Protein AF-H0EHB0-F1 (afdb_monomer_lite)

Secondary structure (DSSP, 8-state):
-----------------------------SSEEEEEEEEEEEEEEEPSSSS--EEEE-TTS-EEEEEEETT--SHHHHHHHHHHHTT-EEEEEEEEEEEEESS-THHHHHHT--GGGS--BTTEEEEEEEEEEEEETTEEEEEEEEEEEHHHHHTS--EEEEEEE-

Foldseek 3Di:
DDDDDDDDDDDDDDPPPPDDPPDPPPPPPVKDKDKWKKFKWFWAAAQPDPALKTWTADPVRHTWWIKHFPPCDPPVVSNVVSVVRHGPIFIKTFDDKDKDACPPVPRCVRSPHPPVNADDPPRIWIWTWIFGWDDDPQATETGIIIITGPVSVVPGPMDIDIHMYD

Organism: Glarea lozoyensis (strain ATCC 74030 / MF5533) (NCBI:txid1104152)

pLDDT: mean 75.5, std 20.78, range [32.81, 98.5]

Sequence (166 aa):
MSGMNIGQITQKEICLVRQEPVKPALIIAPFISCTTKRAWLVVSEPADTHYPMVSLRDARGRWAGTLQPDECGGVDESKTQQQKLRGARLELVEIVTGFSADHNADYPYKSGIPPEMIPKIGNLYHYYYVLWIEWENGIAYRKGIGKIWKDMWEEQDRETIDLIMG

Radius of gyration: 27.07 Å; chains: 1; bounding box: 91×71×48 Å

Structure (mmCIF, N/CA/C/O backbone):
data_AF-H0EHB0-F1
#
_entry.id   AF-H0EHB0-F1
#
loop_
_atom_site.group_PDB
_atom_site.id
_atom_site.type_symbol
_atom_site.label_atom_id
_atom_site.label_alt_id
_atom_site.label_comp_id
_atom_site.label_asym_id
_atom_site.label_entity_id
_atom_site.label_seq_id
_atom_site.pdbx_PDB_ins_code
_atom_site.Cartn_x
_atom_site.Cartn_y
_atom_site.Cartn_z
_atom_site.occupancy
_atom_site.B_iso_or_equiv
_atom_site.auth_seq_id
_atom_site.auth_comp_id
_atom_site.auth_asym_id
_atom_site.auth_atom_id
_atom_site.pdbx_PDB_model_num
ATOM 1 N N . MET A 1 1 ? -69.062 57.068 5.847 1.00 39.72 1 MET A N 1
ATOM 2 C CA . MET A 1 1 ? -67.741 57.303 5.223 1.00 39.72 1 MET A CA 1
ATOM 3 C C . MET A 1 1 ? -66.721 57.219 6.351 1.00 39.72 1 MET A C 1
ATOM 5 O O . MET A 1 1 ? -66.775 58.055 7.234 1.00 39.72 1 MET A O 1
ATOM 9 N N . SER A 1 2 ? -66.105 56.053 6.573 1.00 38.53 2 SER A N 1
ATOM 10 C CA . SER A 1 2 ? -64.877 55.593 5.886 1.00 38.53 2 SER A CA 1
ATOM 11 C C . SER A 1 2 ? -63.696 56.500 6.254 1.00 38.53 2 SER A C 1
ATOM 13 O O . SER A 1 2 ? -63.778 57.686 5.982 1.00 38.53 2 SER A O 1
ATOM 15 N N . GLY A 1 3 ? -62.594 56.071 6.863 1.00 32.81 3 GLY A N 1
ATOM 16 C CA . GLY A 1 3 ? -62.110 54.753 7.265 1.00 32.81 3 GLY A CA 1
ATOM 17 C C . GLY A 1 3 ? -60.712 54.934 7.887 1.00 32.81 3 GLY A C 1
ATOM 18 O O . GLY A 1 3 ? -59.985 55.853 7.516 1.00 32.81 3 GLY A O 1
ATOM 19 N N . MET A 1 4 ? -60.366 54.085 8.857 1.00 33.47 4 MET A N 1
ATOM 20 C CA . MET A 1 4 ? -59.005 53.880 9.376 1.00 33.47 4 MET A CA 1
ATOM 21 C C . MET A 1 4 ? -58.062 53.400 8.264 1.00 33.47 4 MET A C 1
ATOM 23 O O . MET A 1 4 ? -58.456 52.520 7.503 1.00 33.47 4 MET A O 1
ATOM 27 N N . ASN A 1 5 ? -56.799 53.848 8.266 1.00 34.88 5 ASN A N 1
ATOM 28 C CA . ASN A 1 5 ? -55.668 52.917 8.143 1.00 34.88 5 ASN A CA 1
ATOM 29 C C . ASN A 1 5 ? -54.331 53.571 8.538 1.00 34.88 5 ASN A C 1
ATOM 31 O O . ASN A 1 5 ? -53.767 54.364 7.789 1.00 34.88 5 ASN A O 1
ATOM 35 N N . ILE A 1 6 ? -53.804 53.203 9.707 1.00 38.38 6 ILE A N 1
ATOM 36 C CA . ILE A 1 6 ? -52.371 53.282 10.006 1.00 38.38 6 ILE A CA 1
ATOM 37 C C . ILE A 1 6 ? -51.947 51.821 10.075 1.00 38.38 6 ILE A C 1
ATOM 39 O O . ILE A 1 6 ? -52.325 51.108 11.004 1.00 38.38 6 ILE A O 1
ATOM 43 N N . GLY A 1 7 ? -51.270 51.355 9.027 1.00 36.00 7 GLY A N 1
ATOM 44 C CA . GLY A 1 7 ? -50.851 49.965 8.900 1.00 36.00 7 GLY A CA 1
ATOM 45 C C . GLY A 1 7 ? -49.944 49.566 10.060 1.00 36.00 7 GLY A C 1
ATOM 46 O O . GLY A 1 7 ? -48.825 50.059 10.182 1.00 36.00 7 GLY A O 1
ATOM 47 N N . GLN A 1 8 ? -50.443 48.671 10.910 1.00 37.81 8 GLN A N 1
ATOM 48 C CA . GLN A 1 8 ? -49.650 47.963 11.904 1.00 37.81 8 GLN A CA 1
ATOM 49 C C . GLN A 1 8 ? -48.791 46.917 11.189 1.00 37.81 8 GLN A C 1
ATOM 51 O O . GLN A 1 8 ? -49.294 46.051 10.475 1.00 37.81 8 GLN A O 1
ATOM 56 N N . ILE A 1 9 ? -47.479 47.017 11.379 1.00 40.97 9 ILE A N 1
ATOM 57 C CA . ILE A 1 9 ? -46.500 46.030 10.929 1.00 40.97 9 ILE A CA 1
ATOM 58 C C . ILE A 1 9 ? -46.648 44.802 11.833 1.00 40.97 9 ILE A C 1
ATOM 60 O O . ILE A 1 9 ? -46.413 44.870 13.037 1.00 40.97 9 ILE A O 1
ATOM 64 N N . THR A 1 10 ? -47.057 43.680 11.250 1.00 38.25 10 THR A N 1
ATOM 65 C CA . THR A 1 10 ? -47.143 42.376 11.914 1.00 38.25 10 THR A CA 1
ATOM 66 C C . THR A 1 10 ? -45.752 41.892 12.319 1.00 38.25 10 THR A C 1
ATOM 68 O O . THR A 1 10 ? -44.902 41.622 11.467 1.00 38.25 10 THR A O 1
ATOM 71 N N . GLN A 1 11 ? -45.534 41.757 13.624 1.00 37.25 11 GLN A N 1
ATOM 72 C CA . GLN A 1 11 ? -44.363 41.122 14.212 1.00 37.25 11 GLN A CA 1
ATOM 73 C C . GLN A 1 11 ? -44.465 39.609 13.969 1.00 37.25 11 GLN A C 1
ATOM 75 O O . GLN A 1 11 ? -45.298 38.930 14.562 1.00 37.25 11 GLN A O 1
ATOM 80 N N . LYS A 1 12 ? -43.659 39.091 13.033 1.00 42.12 12 LYS A N 1
ATOM 81 C CA . LYS A 1 12 ? -43.501 37.648 12.812 1.00 42.12 12 LYS A CA 1
ATOM 82 C C . LYS A 1 12 ? -42.936 37.007 14.080 1.00 42.12 12 LYS A C 1
ATOM 84 O O . LYS A 1 12 ? -41.906 37.447 14.587 1.00 42.12 12 LYS A O 1
ATOM 89 N N . GLU A 1 13 ? -43.606 35.963 14.552 1.00 42.81 13 GLU A N 1
ATOM 90 C CA . GLU A 1 13 ? -43.131 35.073 15.605 1.00 42.81 13 GLU A CA 1
ATOM 91 C C . GLU A 1 13 ? -41.758 34.503 15.224 1.00 42.81 13 GLU A C 1
ATOM 93 O O . GLU A 1 13 ? -41.601 33.811 14.216 1.00 42.81 13 GLU A O 1
ATOM 98 N N . ILE A 1 14 ? -40.743 34.820 16.025 1.00 40.41 14 ILE A N 1
ATOM 99 C CA . ILE A 1 14 ? -39.432 34.182 15.953 1.00 40.41 14 ILE A CA 1
ATOM 100 C C . ILE A 1 14 ? -39.513 32.956 16.856 1.00 40.41 14 ILE A C 1
ATOM 102 O O . ILE A 1 14 ? -39.546 33.070 18.081 1.00 40.41 14 ILE A O 1
ATOM 106 N N . CYS A 1 15 ? -39.550 31.775 16.244 1.00 37.31 15 CYS A N 1
ATOM 107 C CA . CYS A 1 15 ? -39.395 30.515 16.952 1.00 37.31 15 CYS A CA 1
ATOM 108 C C . CYS A 1 15 ? -37.940 30.434 17.443 1.00 37.31 15 CYS A C 1
ATOM 110 O O . CYS A 1 15 ? -37.034 30.091 16.684 1.00 37.31 15 CYS A O 1
ATOM 112 N N . LEU A 1 16 ? -37.696 30.810 18.701 1.00 40.78 16 LEU A N 1
ATOM 113 C CA . LEU A 1 16 ? -36.405 30.624 19.362 1.00 40.78 16 LEU A CA 1
ATOM 114 C C . LEU A 1 16 ? -36.18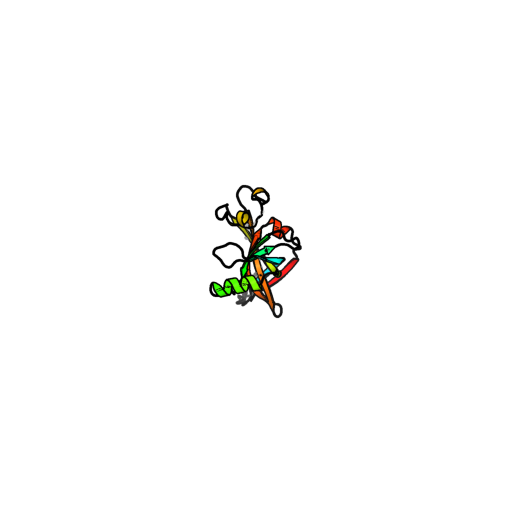9 29.125 19.589 1.00 40.78 16 LEU A C 1
ATOM 116 O O . LEU A 1 16 ? -36.577 28.571 20.617 1.00 40.78 16 LEU A O 1
ATOM 120 N N . VAL A 1 17 ? -35.563 28.461 18.618 1.00 47.66 17 VAL A N 1
ATOM 121 C CA . VAL A 1 17 ? -34.945 27.155 18.846 1.00 47.66 17 VAL A CA 1
ATOM 122 C C . VAL A 1 17 ? -33.830 27.387 19.861 1.00 47.66 17 VAL A C 1
ATOM 124 O O . VAL A 1 17 ? -32.823 28.025 19.555 1.00 47.66 17 VAL A O 1
ATOM 127 N N . ARG A 1 18 ? -34.027 26.910 21.094 1.00 43.72 18 ARG A N 1
ATOM 128 C CA . ARG A 1 18 ? -32.947 26.821 22.076 1.00 43.72 18 ARG A CA 1
ATOM 129 C C . ARG A 1 18 ? -31.888 25.891 21.491 1.00 43.72 18 ARG A C 1
ATOM 131 O O . ARG A 1 18 ? -32.088 24.683 21.449 1.00 43.72 18 ARG A O 1
ATOM 138 N N . GLN A 1 19 ? -30.787 26.457 21.006 1.00 49.75 19 GLN A N 1
ATOM 139 C CA . GLN A 1 19 ? -29.584 25.677 20.762 1.00 49.75 19 GLN A CA 1
ATOM 140 C C . GLN A 1 19 ? -29.065 25.249 22.131 1.00 49.75 19 GLN A C 1
ATOM 142 O O . GLN A 1 19 ? -28.647 26.088 22.930 1.00 49.75 19 GLN A O 1
ATOM 147 N N . GLU A 1 20 ? -29.149 23.954 22.432 1.00 57.59 20 GLU A N 1
ATOM 148 C CA . GLU A 1 20 ? -28.363 23.419 23.534 1.00 57.59 20 GLU A CA 1
ATOM 149 C C . GLU A 1 20 ? -26.882 23.670 23.227 1.00 57.59 20 GLU A C 1
ATOM 151 O O . GLU A 1 20 ? -26.477 23.559 22.063 1.00 57.59 20 GLU A O 1
ATOM 156 N N . PRO A 1 21 ? -26.069 24.056 24.223 1.00 46.53 21 PRO A N 1
AT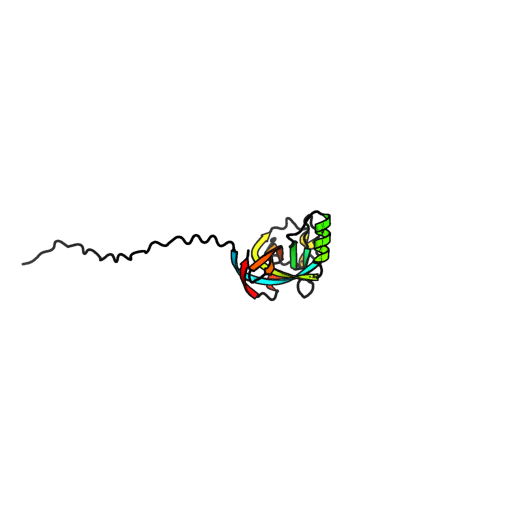OM 157 C CA . PRO A 1 21 ? -24.655 24.288 23.996 1.00 46.53 21 PRO A CA 1
ATOM 158 C C . PRO A 1 21 ? -24.045 23.000 23.444 1.00 46.53 21 PRO A C 1
ATOM 160 O O . PRO A 1 21 ? -23.989 21.985 24.139 1.00 46.53 21 PRO A O 1
ATOM 163 N N . VAL A 1 22 ? -23.597 23.040 22.185 1.00 61.56 22 VAL A N 1
ATOM 164 C CA . VAL A 1 22 ? -22.815 21.956 21.592 1.00 61.56 22 VAL A CA 1
ATOM 165 C C . VAL A 1 22 ? -21.551 21.856 22.427 1.00 61.56 22 VAL A C 1
ATOM 167 O O . VAL A 1 22 ? -20.636 22.670 22.305 1.00 61.56 22 VAL A O 1
ATOM 170 N N . LYS A 1 23 ? -21.534 20.886 23.342 1.00 60.75 23 LYS A N 1
ATOM 171 C CA . LYS A 1 23 ? -20.355 20.559 24.129 1.00 60.75 23 LYS A CA 1
ATOM 172 C C . LYS A 1 23 ? -19.268 20.214 23.111 1.00 60.75 23 LYS A C 1
ATOM 174 O O . LYS A 1 23 ? -19.483 19.275 22.342 1.00 60.75 23 LYS A O 1
ATOM 179 N N . PRO A 1 24 ? -18.142 20.947 23.042 1.00 51.94 24 PRO A N 1
ATOM 180 C CA . PRO A 1 24 ? -17.067 20.544 22.160 1.00 51.94 24 PRO A CA 1
ATOM 181 C C . PRO A 1 24 ? -16.619 19.174 22.652 1.00 51.94 24 PRO A C 1
ATOM 183 O O . PRO A 1 24 ? -16.113 19.033 23.768 1.00 51.94 24 PRO A O 1
ATOM 186 N N . ALA A 1 25 ? -16.886 18.140 21.858 1.00 55.59 25 ALA A N 1
ATOM 187 C CA . ALA A 1 25 ? -16.263 16.860 22.084 1.00 55.59 25 ALA A CA 1
ATOM 188 C C . ALA A 1 25 ? -14.771 17.110 21.859 1.00 55.59 25 ALA A C 1
ATOM 190 O O . ALA A 1 25 ? -14.323 17.293 20.730 1.00 55.59 25 ALA A O 1
ATOM 191 N N . LEU A 1 26 ? -14.012 17.195 22.950 1.00 55.94 26 LEU A N 1
ATOM 192 C CA . LEU A 1 26 ? -12.563 17.057 22.924 1.00 55.94 26 LEU A CA 1
ATOM 193 C C . LEU A 1 26 ? -12.284 15.607 22.513 1.00 55.94 26 LEU A C 1
ATOM 195 O O . LEU A 1 26 ? -11.996 14.749 23.342 1.00 55.94 26 LEU A O 1
ATOM 199 N N . ILE A 1 27 ? -12.459 15.307 21.225 1.00 54.25 27 ILE A N 1
ATOM 200 C CA . ILE A 1 27 ? -12.027 14.049 20.631 1.00 54.25 27 ILE A CA 1
ATOM 201 C C . ILE A 1 27 ? -10.523 14.194 20.437 1.00 54.25 27 ILE A C 1
ATOM 203 O O . ILE A 1 27 ? -10.040 14.525 19.360 1.00 54.25 27 ILE A O 1
ATOM 207 N N . ILE A 1 28 ? -9.773 13.970 21.511 1.00 60.50 28 ILE A N 1
ATOM 208 C CA . ILE A 1 28 ? -8.392 13.515 21.384 1.00 60.50 28 ILE A CA 1
ATOM 209 C C . ILE A 1 28 ? -8.504 12.001 21.212 1.00 60.50 28 ILE A C 1
ATOM 211 O O . ILE A 1 28 ? -8.276 11.241 22.149 1.00 60.50 28 ILE A O 1
ATOM 215 N N . ALA A 1 29 ? -8.987 11.552 20.052 1.00 56.00 29 ALA A N 1
ATOM 216 C CA . ALA A 1 29 ? -8.881 10.141 19.722 1.00 56.00 29 ALA A CA 1
ATOM 217 C C . ALA A 1 29 ? -7.396 9.890 19.427 1.00 56.00 29 ALA A C 1
ATOM 219 O O . ALA A 1 29 ? -6.864 10.527 18.518 1.00 56.00 29 ALA A O 1
ATOM 220 N N . PRO A 1 30 ? -6.710 8.985 20.146 1.00 77.06 30 PRO A N 1
ATOM 221 C CA . PRO A 1 30 ? -5.337 8.598 19.820 1.00 77.06 30 PRO A CA 1
ATOM 222 C C . PRO A 1 30 ? -5.265 7.778 18.519 1.00 77.06 30 PRO A C 1
ATOM 224 O O . PRO A 1 30 ? -4.223 7.220 18.204 1.00 77.06 30 PRO A O 1
ATOM 227 N N . PHE A 1 31 ? -6.372 7.703 17.775 1.00 83.75 31 PHE A N 1
ATOM 228 C CA . PHE A 1 31 ? -6.548 6.864 16.610 1.00 83.75 31 PHE A CA 1
ATOM 229 C C . PHE A 1 31 ? -7.006 7.686 15.410 1.00 83.75 31 PHE A C 1
ATOM 231 O O . PHE A 1 31 ? -7.873 8.558 15.526 1.00 83.75 31 PHE A O 1
ATOM 238 N N . ILE A 1 32 ? -6.459 7.361 14.244 1.00 88.75 32 ILE A N 1
ATOM 239 C CA . ILE A 1 32 ? -6.936 7.855 12.952 1.00 88.75 32 ILE A CA 1
ATOM 240 C C . ILE A 1 32 ? -7.913 6.818 12.413 1.00 88.75 32 ILE A C 1
ATOM 242 O O . ILE A 1 32 ? -7.563 5.646 12.328 1.00 88.75 32 ILE A O 1
ATOM 246 N N . SER A 1 33 ? -9.123 7.236 12.036 1.00 92.12 33 SER A N 1
ATOM 247 C CA . SER A 1 33 ? -10.089 6.337 11.401 1.00 92.12 33 SER A CA 1
ATOM 248 C C . SER A 1 33 ? -10.603 6.875 10.074 1.00 92.12 33 SER A C 1
ATOM 250 O O . SER A 1 33 ? -10.776 8.085 9.907 1.00 92.12 33 SER A O 1
ATOM 252 N N . CYS A 1 34 ? -10.808 5.977 9.114 1.00 94.69 34 CYS A N 1
ATOM 253 C CA . CYS A 1 34 ? -11.395 6.282 7.814 1.00 94.69 34 CYS A CA 1
ATOM 254 C C . CYS A 1 34 ? -11.918 5.011 7.140 1.00 94.69 34 CYS A C 1
ATOM 256 O O . CYS A 1 34 ? -11.520 3.902 7.482 1.00 94.69 34 CYS A O 1
ATOM 258 N N . THR A 1 35 ? -12.765 5.178 6.129 1.00 97.25 35 THR A N 1
ATOM 259 C CA . THR A 1 35 ? -13.069 4.103 5.184 1.00 97.25 35 THR A CA 1
ATOM 260 C C . THR A 1 35 ? -12.080 4.190 4.022 1.00 97.25 35 THR A C 1
ATOM 262 O O . THR A 1 35 ? -11.909 5.260 3.434 1.00 97.25 35 THR A O 1
ATOM 265 N N . THR A 1 36 ? -11.419 3.087 3.681 1.00 97.88 36 THR A N 1
ATOM 266 C CA . THR A 1 36 ? -10.431 3.031 2.590 1.00 97.88 36 THR A CA 1
ATOM 267 C C . THR A 1 36 ? -10.498 1.695 1.850 1.00 97.88 36 THR A C 1
ATOM 269 O O . THR A 1 36 ? -11.286 0.821 2.210 1.00 97.88 36 THR A O 1
ATOM 272 N N . LYS A 1 37 ? -9.702 1.527 0.791 1.00 98.50 37 LYS A N 1
ATOM 273 C CA . LYS A 1 37 ? -9.530 0.247 0.105 1.00 98.50 37 LYS A CA 1
ATOM 274 C C . LYS A 1 37 ? -8.230 -0.422 0.513 1.00 98.50 37 LYS A C 1
ATOM 276 O O . LYS A 1 37 ? -7.183 0.227 0.553 1.00 98.50 37 LYS A O 1
ATOM 281 N N . ARG A 1 38 ? -8.293 -1.732 0.729 1.00 98.38 38 ARG A N 1
ATOM 282 C CA . ARG A 1 38 ? -7.123 -2.585 0.925 1.00 98.38 38 ARG A CA 1
ATOM 283 C C . ARG A 1 38 ? -6.906 -3.546 -0.233 1.00 98.38 38 ARG A C 1
ATOM 285 O O . ARG A 1 38 ? -7.861 -3.929 -0.904 1.00 98.38 38 ARG A O 1
ATOM 292 N N . ALA A 1 39 ? -5.662 -3.962 -0.423 1.00 98.31 39 ALA A N 1
ATOM 293 C CA . ALA A 1 39 ? -5.276 -5.088 -1.268 1.00 98.31 39 ALA A CA 1
ATOM 294 C C . ALA A 1 39 ? -3.982 -5.719 -0.744 1.00 98.31 39 ALA A C 1
ATOM 296 O O . ALA A 1 39 ? -3.347 -5.196 0.172 1.00 98.31 39 ALA A O 1
ATOM 297 N N . TRP A 1 40 ? -3.570 -6.835 -1.348 1.00 98.31 40 TRP A N 1
ATOM 298 C CA . TRP A 1 40 ? -2.349 -7.536 -0.968 1.00 98.31 40 TRP A CA 1
ATOM 299 C C . TRP A 1 40 ? -1.364 -7.621 -2.121 1.00 98.31 40 TRP A C 1
ATOM 301 O O . TRP A 1 40 ? -1.725 -8.054 -3.213 1.00 98.31 40 TRP A O 1
ATOM 311 N N . LEU A 1 41 ? -0.105 -7.293 -1.842 1.00 97.50 41 LEU A N 1
ATOM 312 C CA . LEU A 1 41 ? 1.006 -7.428 -2.783 1.00 97.50 41 LEU A CA 1
ATOM 313 C C . LEU A 1 41 ? 2.147 -8.224 -2.151 1.00 97.50 41 LEU A C 1
ATOM 315 O O . LEU A 1 41 ? 2.273 -8.294 -0.928 1.00 97.50 41 LEU A O 1
ATOM 319 N N . VAL A 1 42 ? 2.975 -8.837 -2.990 1.00 96.62 42 VAL A N 1
ATOM 320 C CA . VAL A 1 42 ? 4.093 -9.683 -2.565 1.00 96.62 42 VAL A CA 1
ATOM 321 C C . VAL A 1 42 ? 5.402 -8.914 -2.667 1.00 96.62 42 VAL A C 1
ATOM 323 O O . VAL A 1 42 ? 5.701 -8.301 -3.692 1.00 96.62 42 VAL A O 1
ATOM 326 N N . VAL A 1 43 ? 6.201 -8.964 -1.608 1.00 93.69 43 VAL A N 1
ATOM 327 C CA . VAL A 1 43 ? 7.548 -8.394 -1.578 1.00 93.69 43 VAL A CA 1
ATOM 328 C C . VAL A 1 43 ? 8.489 -9.236 -2.426 1.00 93.69 43 VAL A C 1
ATOM 330 O O . VAL A 1 43 ? 8.534 -10.462 -2.322 1.00 93.69 43 VAL A O 1
ATOM 333 N N . SER A 1 44 ? 9.292 -8.562 -3.234 1.00 88.81 44 SER A N 1
ATOM 334 C CA . SER A 1 44 ? 10.291 -9.171 -4.104 1.00 88.81 44 SER A CA 1
ATOM 335 C C . SER A 1 44 ? 11.684 -8.624 -3.789 1.00 88.81 44 SER A C 1
ATOM 337 O O . SER A 1 44 ? 12.020 -8.421 -2.623 1.00 88.81 44 SER A O 1
ATOM 339 N N . GLU A 1 45 ? 12.540 -8.458 -4.787 1.00 81.69 45 GLU A N 1
ATOM 340 C CA . GLU A 1 45 ? 13.884 -7.924 -4.612 1.00 81.69 45 GLU A CA 1
ATOM 341 C C . GLU A 1 45 ? 13.901 -6.501 -4.008 1.00 81.69 45 GLU A C 1
ATOM 343 O O . GLU A 1 45 ? 12.916 -5.760 -4.107 1.00 81.69 45 GLU A O 1
ATOM 348 N N . PRO A 1 46 ? 15.020 -6.096 -3.374 1.00 74.19 46 PRO A N 1
ATOM 349 C CA . PRO A 1 46 ? 15.265 -4.705 -3.031 1.00 74.19 46 PRO A CA 1
ATOM 350 C C . PRO A 1 46 ? 15.047 -3.816 -4.248 1.00 74.19 46 PRO A C 1
ATOM 352 O O . PRO A 1 46 ? 15.494 -4.142 -5.350 1.00 74.19 46 PRO A O 1
ATOM 355 N N . ALA A 1 47 ? 14.385 -2.686 -4.041 1.00 66.06 47 ALA A N 1
ATOM 356 C CA . ALA A 1 47 ? 14.330 -1.672 -5.071 1.00 66.06 47 ALA A CA 1
ATOM 357 C C . ALA A 1 47 ? 15.716 -1.023 -5.176 1.00 66.06 47 ALA A C 1
ATOM 359 O O . ALA A 1 47 ? 16.326 -0.681 -4.161 1.00 66.06 47 ALA A O 1
ATOM 360 N N . ASP A 1 48 ? 16.216 -0.853 -6.398 1.00 63.34 48 ASP A N 1
ATOM 361 C CA . ASP A 1 48 ? 17.513 -0.226 -6.663 1.00 63.34 48 ASP A CA 1
ATOM 362 C C . ASP A 1 48 ? 17.421 1.300 -6.468 1.00 63.34 48 ASP A C 1
ATOM 364 O O . ASP A 1 48 ? 17.314 2.086 -7.415 1.00 63.34 48 ASP A O 1
ATOM 368 N N . THR A 1 49 ? 17.378 1.710 -5.197 1.00 62.09 49 THR A N 1
ATOM 369 C CA . THR A 1 49 ? 17.216 3.098 -4.758 1.00 62.09 49 THR A CA 1
ATOM 370 C C . THR A 1 49 ? 18.203 3.426 -3.636 1.00 62.09 49 THR A C 1
ATOM 372 O O . THR A 1 49 ? 18.661 2.539 -2.920 1.00 62.09 49 THR A O 1
ATOM 375 N N . HIS A 1 50 ? 18.498 4.716 -3.438 1.00 63.25 50 HIS A N 1
ATOM 376 C CA . HIS A 1 50 ? 19.308 5.190 -2.302 1.00 63.25 50 HIS A CA 1
ATOM 377 C C . HIS A 1 50 ? 18.641 4.960 -0.934 1.00 63.25 50 HIS A C 1
ATOM 379 O O . HIS A 1 50 ? 19.290 5.115 0.099 1.00 63.25 50 HIS A O 1
ATOM 385 N N . TYR A 1 51 ? 17.356 4.601 -0.923 1.00 67.50 51 TYR A N 1
ATOM 386 C CA . TYR A 1 51 ? 16.590 4.295 0.275 1.00 67.50 51 TYR A CA 1
ATOM 387 C C . TYR A 1 51 ? 16.368 2.783 0.389 1.00 67.50 51 TYR A C 1
ATOM 389 O O . TYR A 1 51 ? 16.328 2.078 -0.622 1.00 67.50 51 TYR A O 1
ATOM 397 N N . PRO A 1 52 ? 16.191 2.253 1.606 1.00 76.94 52 PRO A N 1
ATOM 398 C CA . PRO A 1 52 ? 16.007 0.826 1.819 1.00 76.94 52 PRO A CA 1
ATOM 399 C C . PRO A 1 52 ? 14.587 0.361 1.451 1.00 76.94 52 PRO A C 1
ATOM 401 O O . PRO A 1 52 ? 13.842 -0.176 2.264 1.00 76.94 52 PRO A O 1
ATOM 404 N N . MET A 1 53 ? 14.209 0.530 0.189 1.00 84.44 53 MET A N 1
ATOM 405 C CA . MET A 1 53 ? 12.902 0.163 -0.343 1.00 84.44 53 MET A CA 1
ATOM 406 C C . MET A 1 53 ? 12.886 -1.271 -0.885 1.00 84.44 53 MET A C 1
ATOM 408 O O . MET A 1 53 ? 13.905 -1.805 -1.322 1.00 84.44 53 MET A O 1
ATOM 412 N N . VAL A 1 54 ? 11.711 -1.890 -0.896 1.00 86.81 54 VAL A N 1
ATOM 413 C CA . VAL A 1 54 ? 11.443 -3.185 -1.532 1.00 86.81 54 VAL A CA 1
ATOM 414 C C . VAL A 1 54 ? 10.523 -3.020 -2.735 1.00 86.81 54 VAL A C 1
ATOM 416 O O . VAL A 1 54 ? 9.656 -2.142 -2.741 1.00 86.81 54 VAL A O 1
ATOM 419 N N . SER A 1 55 ? 10.691 -3.878 -3.741 1.00 89.44 55 SER A N 1
ATOM 420 C CA . SER A 1 55 ? 9.773 -3.989 -4.876 1.00 89.44 55 SER A CA 1
ATOM 421 C C . SER A 1 55 ? 8.550 -4.826 -4.514 1.00 89.44 55 SER A C 1
ATOM 423 O O . SER A 1 55 ? 8.674 -5.907 -3.934 1.00 89.44 55 SER A O 1
ATOM 425 N N . LEU A 1 56 ? 7.370 -4.354 -4.907 1.00 92.75 56 LEU A N 1
ATOM 426 C CA . LEU A 1 56 ? 6.092 -5.029 -4.709 1.00 92.75 56 LEU A CA 1
ATOM 427 C C . LEU A 1 56 ? 5.566 -5.575 -6.032 1.00 92.75 56 LEU A C 1
ATOM 429 O O . LEU A 1 56 ? 5.593 -4.888 -7.056 1.00 92.75 56 LEU A O 1
ATOM 433 N N . ARG A 1 57 ? 5.065 -6.809 -5.998 1.00 92.25 57 ARG A N 1
ATOM 434 C CA . ARG A 1 57 ? 4.518 -7.521 -7.153 1.00 92.25 57 ARG A CA 1
ATOM 435 C C . ARG A 1 57 ? 3.085 -7.964 -6.900 1.00 92.25 57 ARG A C 1
ATOM 437 O O . ARG A 1 57 ? 2.712 -8.274 -5.768 1.00 92.25 57 ARG A O 1
ATOM 444 N N . ASP A 1 58 ? 2.291 -7.994 -7.961 1.00 92.94 58 ASP A N 1
ATOM 445 C CA . ASP A 1 58 ? 0.953 -8.577 -7.923 1.00 92.94 58 ASP A CA 1
ATOM 446 C C . ASP A 1 58 ? 1.008 -10.114 -7.839 1.00 92.94 58 ASP A C 1
ATOM 448 O O . ASP A 1 58 ? 2.072 -10.736 -7.916 1.00 92.94 58 ASP A O 1
ATOM 452 N N . ALA A 1 59 ? -0.159 -10.750 -7.718 1.00 90.44 59 ALA A N 1
ATOM 453 C CA . ALA A 1 59 ? -0.270 -12.210 -7.660 1.00 90.44 59 ALA A CA 1
ATOM 454 C C . ALA A 1 59 ? 0.241 -12.934 -8.926 1.00 90.44 59 ALA A C 1
ATOM 456 O O . ALA A 1 59 ? 0.468 -14.142 -8.892 1.00 90.44 59 ALA A O 1
ATOM 457 N N . ARG A 1 60 ? 0.422 -12.217 -10.044 1.00 89.56 60 ARG A N 1
ATOM 458 C CA . ARG A 1 60 ? 0.961 -12.734 -11.313 1.00 89.56 60 ARG A CA 1
ATOM 459 C C . ARG A 1 60 ? 2.467 -12.485 -11.446 1.00 89.56 60 ARG A C 1
ATOM 461 O O . ARG A 1 60 ? 3.052 -12.840 -12.465 1.00 89.56 60 ARG A O 1
ATOM 468 N N . GLY A 1 61 ? 3.096 -11.869 -10.445 1.00 87.25 61 GLY A N 1
ATOM 469 C CA . GLY A 1 61 ? 4.514 -11.524 -10.447 1.00 87.25 61 GLY A CA 1
ATOM 470 C C . GLY A 1 61 ? 4.855 -10.241 -11.211 1.00 87.25 61 GLY A C 1
ATOM 471 O O . GLY A 1 61 ? 6.040 -9.915 -11.335 1.00 87.25 61 GLY A O 1
ATOM 472 N N . ARG A 1 62 ? 3.869 -9.483 -11.705 1.00 88.00 62 ARG A N 1
ATOM 473 C CA . ARG A 1 62 ? 4.107 -8.182 -12.346 1.00 88.00 62 ARG A CA 1
ATOM 474 C C . ARG A 1 62 ? 4.474 -7.156 -11.284 1.00 88.00 62 ARG A C 1
ATOM 476 O O . ARG A 1 62 ? 3.861 -7.116 -10.221 1.00 88.00 62 ARG A O 1
ATOM 483 N N . TRP A 1 63 ? 5.470 -6.325 -11.569 1.00 87.69 63 TRP A N 1
ATOM 484 C CA . TRP A 1 63 ? 5.862 -5.252 -10.660 1.00 87.69 63 TRP A CA 1
ATOM 485 C C . TRP A 1 63 ? 4.761 -4.188 -10.594 1.00 87.69 63 TRP A C 1
ATOM 487 O O . TRP A 1 63 ? 4.230 -3.772 -11.621 1.00 87.69 63 TRP A O 1
ATOM 497 N N . ALA A 1 64 ? 4.402 -3.790 -9.378 1.00 89.44 64 ALA A N 1
ATOM 498 C CA . ALA A 1 64 ? 3.302 -2.872 -9.100 1.00 89.44 64 ALA A CA 1
ATOM 499 C C . ALA A 1 64 ? 3.781 -1.555 -8.472 1.00 89.44 64 ALA A C 1
ATOM 501 O O . ALA A 1 64 ? 3.121 -0.527 -8.617 1.00 89.44 64 ALA A O 1
ATOM 502 N N . GLY A 1 65 ? 4.911 -1.568 -7.764 1.00 88.88 65 GLY A N 1
ATOM 503 C CA . GLY A 1 65 ? 5.416 -0.389 -7.074 1.00 88.88 65 GLY A CA 1
ATOM 504 C C . GLY A 1 65 ? 6.506 -0.714 -6.066 1.00 88.88 65 GLY A C 1
ATOM 505 O O . GLY A 1 65 ? 7.102 -1.792 -6.095 1.00 88.88 65 GLY A O 1
ATOM 506 N N . THR A 1 66 ? 6.750 0.214 -5.146 1.00 90.50 66 THR A N 1
ATOM 507 C CA . THR A 1 66 ? 7.736 0.037 -4.074 1.00 90.50 66 THR A CA 1
ATOM 508 C C . THR A 1 66 ? 7.216 0.478 -2.725 1.00 90.50 66 THR A C 1
ATOM 510 O O . THR A 1 66 ? 6.270 1.262 -2.617 1.00 90.50 66 THR A O 1
ATOM 513 N N . LEU A 1 67 ? 7.862 -0.033 -1.683 1.00 91.94 67 LEU A N 1
ATOM 514 C CA . LEU A 1 67 ? 7.537 0.259 -0.299 1.00 91.94 67 LEU A CA 1
ATOM 515 C C . LEU A 1 67 ? 8.804 0.409 0.534 1.00 91.94 67 LEU A C 1
ATOM 517 O O . LEU A 1 67 ? 9.757 -0.345 0.368 1.00 91.94 67 LEU A O 1
ATOM 521 N N . GLN A 1 68 ? 8.803 1.382 1.432 1.00 90.12 68 GLN A N 1
ATOM 522 C CA . GLN A 1 68 ? 9.795 1.552 2.477 1.00 90.12 68 GLN A CA 1
ATOM 523 C C . GLN A 1 68 ? 9.238 0.976 3.790 1.00 90.12 68 GLN A C 1
ATOM 525 O O . GLN A 1 68 ? 8.247 1.508 4.299 1.00 90.12 68 GLN A O 1
ATOM 530 N N . PRO A 1 69 ? 9.837 -0.095 4.336 1.00 90.50 69 PRO A N 1
ATOM 531 C CA . PRO A 1 69 ? 9.523 -0.588 5.676 1.00 90.50 69 PRO A CA 1
ATOM 532 C C . PRO A 1 69 ? 9.953 0.411 6.761 1.00 90.50 69 PRO A C 1
ATOM 534 O O . PRO A 1 69 ? 10.984 1.069 6.622 1.00 90.50 69 PRO A O 1
ATOM 537 N N . ASP A 1 70 ? 9.198 0.494 7.856 1.00 86.56 70 ASP A N 1
ATOM 538 C CA . ASP A 1 70 ? 9.476 1.419 8.962 1.00 86.56 70 ASP A CA 1
ATOM 539 C C . ASP A 1 70 ? 10.686 1.003 9.808 1.00 86.56 70 ASP A C 1
ATOM 541 O O . ASP A 1 70 ? 11.450 1.863 10.236 1.00 86.56 70 ASP A O 1
ATOM 545 N N . GLU A 1 71 ? 10.920 -0.297 10.026 1.00 71.19 71 GLU A N 1
ATOM 546 C CA . GLU A 1 71 ? 12.048 -0.770 10.856 1.00 71.19 71 GLU A CA 1
ATOM 547 C C . GLU A 1 71 ? 13.367 -0.877 10.069 1.00 71.19 71 GLU A C 1
ATOM 549 O O . GLU A 1 71 ? 14.196 -1.755 10.321 1.00 71.19 71 GLU A O 1
ATOM 554 N N . CYS A 1 72 ? 13.589 0.024 9.112 1.00 58.53 72 CYS A N 1
ATOM 555 C CA . CYS A 1 72 ? 14.896 0.157 8.490 1.00 58.53 72 CYS A CA 1
ATOM 556 C C . CYS A 1 72 ? 15.851 0.803 9.497 1.00 58.53 72 CYS A C 1
ATOM 558 O O . CYS A 1 72 ? 15.917 2.025 9.611 1.00 58.53 72 CYS A O 1
ATOM 560 N N . GLY A 1 73 ? 16.562 -0.034 10.250 1.00 53.75 73 GLY A N 1
ATOM 561 C CA . GLY A 1 73 ? 17.670 0.388 11.098 1.00 53.75 73 GLY A CA 1
ATOM 562 C C . GLY A 1 73 ? 18.871 0.897 10.287 1.00 53.75 73 GLY A C 1
ATOM 563 O O . GLY A 1 73 ? 18.727 1.380 9.160 1.00 53.75 73 GLY A O 1
ATOM 564 N N . GLY A 1 74 ? 20.085 0.788 10.832 1.00 55.09 74 GLY A N 1
ATOM 565 C CA . GLY A 1 74 ? 21.309 1.156 10.100 1.00 55.09 74 GLY A CA 1
ATOM 566 C C . GLY A 1 74 ? 21.429 0.443 8.738 1.00 55.09 74 GLY A C 1
ATOM 567 O O . GLY A 1 74 ? 20.738 -0.538 8.470 1.00 55.09 74 GLY A O 1
ATOM 568 N N . VAL A 1 75 ? 22.326 0.902 7.855 1.00 59.56 75 VAL A N 1
ATOM 569 C CA . VAL A 1 75 ? 22.466 0.374 6.474 1.00 59.56 75 VAL A CA 1
ATOM 570 C C . VAL A 1 75 ? 22.531 -1.167 6.414 1.00 59.56 75 VAL A C 1
ATOM 572 O O . VAL A 1 75 ? 21.892 -1.766 5.547 1.00 59.56 75 VAL A O 1
ATOM 575 N N . ASP A 1 76 ? 23.212 -1.822 7.357 1.00 62.69 76 ASP A N 1
ATOM 576 C CA . ASP A 1 76 ? 23.309 -3.291 7.427 1.00 62.69 76 ASP A CA 1
ATOM 577 C C . ASP A 1 76 ? 22.014 -3.980 7.902 1.00 62.69 76 ASP A C 1
ATOM 579 O O . ASP A 1 76 ? 21.637 -5.051 7.409 1.00 62.69 76 ASP A O 1
ATOM 583 N N . GLU A 1 77 ? 21.277 -3.346 8.814 1.00 61.91 77 GLU A N 1
ATOM 584 C CA . GLU A 1 77 ? 19.981 -3.828 9.304 1.00 61.91 77 GLU A CA 1
ATOM 585 C C . GLU A 1 77 ? 18.914 -3.715 8.210 1.00 61.91 77 GLU A C 1
ATOM 587 O O . GLU A 1 77 ? 18.093 -4.621 8.045 1.00 61.91 77 GLU A O 1
ATOM 592 N N . SER A 1 78 ? 18.998 -2.669 7.383 1.00 64.56 78 SER A N 1
ATOM 593 C CA . SER A 1 78 ? 18.089 -2.447 6.260 1.00 64.56 78 SER A CA 1
ATOM 594 C C . SER A 1 78 ? 18.136 -3.583 5.226 1.00 64.56 78 SER A C 1
ATOM 596 O O . SER A 1 78 ? 17.101 -4.158 4.887 1.00 64.56 78 SER A O 1
ATOM 598 N N . LYS A 1 79 ? 19.334 -4.012 4.798 1.00 67.56 79 LYS A N 1
ATOM 599 C CA . LYS A 1 79 ? 19.505 -5.132 3.850 1.00 67.56 79 LYS A CA 1
ATOM 600 C C . LYS A 1 79 ? 18.998 -6.447 4.434 1.00 67.56 79 LYS A C 1
ATOM 602 O O . LYS A 1 79 ? 18.373 -7.247 3.737 1.00 67.56 79 LYS A O 1
ATOM 607 N N . THR A 1 80 ? 19.241 -6.652 5.725 1.00 71.56 80 THR A N 1
ATOM 608 C CA . THR A 1 80 ? 18.763 -7.823 6.462 1.00 71.56 80 THR A CA 1
ATOM 609 C C . THR A 1 80 ? 17.236 -7.854 6.503 1.00 71.56 80 THR A C 1
ATOM 611 O O . THR A 1 80 ? 16.637 -8.908 6.293 1.00 71.56 80 THR A O 1
ATOM 614 N N . GLN A 1 81 ? 16.586 -6.711 6.719 1.00 72.00 81 GLN A N 1
ATOM 615 C CA . GLN A 1 81 ? 15.130 -6.631 6.743 1.00 72.00 81 GLN A CA 1
ATOM 616 C C . GLN A 1 81 ? 14.505 -6.814 5.357 1.00 72.00 81 GLN A C 1
ATOM 618 O O . GLN A 1 81 ? 13.567 -7.596 5.220 1.00 72.00 81 GLN A O 1
ATOM 623 N N . GLN A 1 82 ? 15.048 -6.177 4.318 1.00 76.50 82 GLN A N 1
ATOM 624 C CA . GLN A 1 82 ? 14.600 -6.396 2.937 1.00 76.50 82 GLN A CA 1
ATOM 625 C C . GLN A 1 82 ? 14.666 -7.878 2.562 1.00 76.50 82 GLN A C 1
ATOM 627 O O . GLN A 1 82 ? 13.744 -8.407 1.947 1.00 76.50 82 GLN A O 1
ATOM 632 N N . GLN A 1 83 ? 15.739 -8.564 2.972 1.00 79.75 83 GLN A N 1
ATOM 633 C CA . GLN A 1 83 ? 15.891 -9.996 2.752 1.00 79.75 83 GLN A CA 1
ATOM 634 C C . GLN A 1 83 ? 14.859 -10.820 3.534 1.00 79.75 83 GLN A C 1
ATOM 636 O O . GLN A 1 83 ? 14.307 -11.765 2.974 1.00 79.75 83 GLN A O 1
ATOM 641 N N . LYS A 1 84 ? 14.578 -10.464 4.795 1.00 85.50 84 LYS A N 1
ATOM 642 C CA . LYS A 1 84 ? 13.558 -11.126 5.628 1.00 85.50 84 LYS A CA 1
ATOM 643 C C . LYS A 1 84 ? 12.150 -10.983 5.058 1.00 85.50 84 LYS A C 1
ATOM 645 O O . LYS A 1 84 ? 11.366 -11.918 5.155 1.00 85.50 84 LYS A O 1
ATOM 650 N N . LEU A 1 85 ? 11.837 -9.826 4.477 1.00 88.44 85 LEU A N 1
ATOM 651 C CA . LEU A 1 85 ? 10.520 -9.556 3.907 1.00 88.44 85 LEU A CA 1
ATOM 652 C C . LEU A 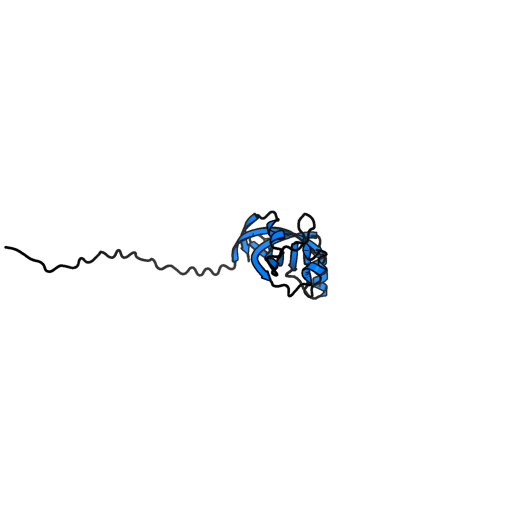1 85 ? 10.312 -10.220 2.545 1.00 88.44 85 LEU A C 1
ATOM 654 O O . LEU A 1 85 ? 9.173 -10.290 2.102 1.00 88.44 85 LEU A O 1
ATOM 658 N N . ARG A 1 86 ? 11.355 -10.713 1.861 1.00 89.94 86 ARG A N 1
ATOM 659 C CA . ARG A 1 86 ? 11.191 -11.327 0.533 1.00 89.94 86 ARG A CA 1
ATOM 660 C C . ARG A 1 86 ? 10.166 -12.460 0.559 1.00 89.94 86 ARG A C 1
ATOM 662 O O . ARG A 1 86 ? 10.263 -13.385 1.358 1.00 89.94 86 ARG A O 1
ATOM 669 N N . GLY A 1 87 ? 9.211 -12.401 -0.365 1.00 92.06 87 GLY A N 1
ATOM 670 C CA . GLY A 1 87 ? 8.105 -13.350 -0.471 1.00 92.06 87 GLY A CA 1
ATOM 671 C C . GLY A 1 87 ? 6.946 -13.083 0.493 1.00 92.06 87 GLY A C 1
ATOM 672 O O . GLY A 1 87 ? 5.908 -13.730 0.362 1.00 92.06 87 GLY A O 1
ATOM 673 N N . ALA A 1 88 ? 7.072 -12.134 1.426 1.00 94.62 88 ALA A N 1
ATOM 674 C CA . ALA A 1 88 ? 5.978 -11.760 2.312 1.00 94.62 88 ALA A CA 1
ATOM 675 C C . ALA A 1 88 ? 4.835 -11.126 1.513 1.00 94.62 88 ALA A C 1
ATOM 677 O O . ALA A 1 88 ? 5.053 -10.304 0.621 1.00 94.62 88 ALA A O 1
ATOM 678 N N . ARG A 1 89 ? 3.603 -11.500 1.855 1.00 96.75 89 ARG A N 1
ATOM 679 C CA . ARG A 1 89 ? 2.382 -10.908 1.308 1.00 96.75 89 ARG A CA 1
ATOM 680 C C . ARG A 1 89 ? 1.899 -9.830 2.273 1.00 96.75 89 ARG A C 1
ATOM 682 O O . ARG A 1 89 ? 1.443 -10.158 3.363 1.00 96.75 89 ARG A O 1
ATOM 689 N N . LEU A 1 90 ? 2.018 -8.568 1.878 1.00 97.50 90 LEU A N 1
ATOM 690 C CA . LEU A 1 90 ? 1.691 -7.417 2.719 1.00 97.50 90 LEU A CA 1
ATOM 691 C C . LEU A 1 90 ? 0.244 -6.992 2.506 1.00 97.50 90 LEU A C 1
ATOM 693 O O . LEU A 1 90 ? -0.204 -6.928 1.362 1.00 97.50 90 LEU A O 1
ATOM 697 N N . GLU A 1 91 ? -0.459 -6.665 3.587 1.00 98.12 91 GLU A N 1
ATOM 698 C CA . GLU A 1 91 ? -1.748 -5.972 3.528 1.00 98.12 91 GLU A CA 1
ATOM 699 C C . GLU A 1 91 ? -1.501 -4.469 3.399 1.00 98.12 91 GLU A C 1
ATOM 701 O O . GLU A 1 91 ? -0.846 -3.852 4.243 1.00 98.12 91 GLU A O 1
ATOM 706 N N . LEU A 1 92 ? -1.989 -3.888 2.307 1.00 98.50 92 LEU A N 1
ATOM 707 C CA . LEU A 1 92 ? -1.781 -2.489 1.968 1.00 98.50 92 LEU A CA 1
ATOM 708 C C . LEU A 1 92 ? -3.113 -1.753 1.945 1.00 98.50 92 LEU A C 1
ATOM 710 O O . LEU A 1 92 ? -4.084 -2.288 1.419 1.00 98.50 92 LEU A O 1
ATOM 714 N N . VAL A 1 93 ? -3.139 -0.513 2.428 1.00 98.25 93 VAL A N 1
ATOM 715 C CA . VAL A 1 93 ? -4.298 0.390 2.339 1.00 98.25 93 VAL A CA 1
ATOM 716 C C . VAL A 1 93 ? -3.961 1.626 1.519 1.00 98.25 93 VAL A C 1
ATOM 718 O O . VAL A 1 93 ? -2.869 2.180 1.656 1.00 98.25 93 VAL A O 1
ATOM 721 N N . GLU A 1 94 ? -4.887 2.077 0.673 1.00 97.19 94 GLU A N 1
ATOM 722 C CA . GLU A 1 94 ? -4.720 3.334 -0.060 1.00 97.19 94 GLU A CA 1
ATOM 723 C C . GLU A 1 94 ? -4.911 4.548 0.862 1.00 97.19 94 GLU A C 1
ATOM 725 O O . GLU A 1 94 ? -5.746 4.550 1.766 1.00 97.19 94 GLU A O 1
ATOM 730 N N . ILE A 1 95 ? -4.113 5.591 0.641 1.00 95.31 95 ILE A N 1
ATOM 731 C CA . ILE A 1 95 ? -4.196 6.853 1.389 1.00 95.31 95 ILE A CA 1
ATOM 732 C C . ILE A 1 95 ? -4.733 7.945 0.475 1.00 95.31 95 ILE A C 1
ATOM 734 O O . ILE A 1 95 ? -5.703 8.630 0.786 1.00 95.31 95 ILE A O 1
ATOM 738 N N . VAL A 1 96 ? -4.049 8.142 -0.653 1.00 94.62 96 VAL A N 1
ATOM 739 C CA . VAL A 1 96 ? -4.302 9.245 -1.573 1.00 94.62 96 VAL A CA 1
ATOM 740 C C . VAL A 1 96 ? -3.738 8.924 -2.951 1.00 94.62 96 VAL A C 1
ATOM 742 O O . VAL A 1 96 ? -2.715 8.249 -3.087 1.00 94.62 96 VAL A O 1
ATOM 745 N N . THR A 1 97 ? -4.393 9.439 -3.984 1.00 92.62 97 THR A N 1
ATOM 746 C CA . THR A 1 97 ? -3.881 9.424 -5.356 1.00 92.62 97 THR A CA 1
ATOM 747 C C . THR A 1 97 ? -2.910 10.577 -5.589 1.00 92.62 97 THR A C 1
ATOM 749 O O . THR A 1 97 ? -3.171 11.701 -5.165 1.00 92.62 97 THR A O 1
ATOM 752 N N . GLY A 1 98 ? -1.833 10.338 -6.329 1.00 85.31 98 GLY A N 1
ATOM 753 C CA . GLY A 1 98 ? -0.879 11.371 -6.722 1.00 85.31 98 GLY A CA 1
ATOM 754 C C . GLY A 1 98 ? -0.379 11.204 -8.151 1.00 85.31 98 GLY A C 1
ATOM 755 O O . GLY A 1 98 ? -0.571 10.168 -8.787 1.00 85.31 98 GLY A O 1
ATOM 756 N N . PHE A 1 99 ? 0.293 12.241 -8.640 1.00 83.12 99 PHE A N 1
ATOM 757 C CA . PHE A 1 99 ? 0.927 12.275 -9.952 1.00 83.12 99 PHE A CA 1
ATOM 758 C C . PHE A 1 99 ? 2.337 12.853 -9.832 1.00 83.12 99 PHE A C 1
ATOM 760 O O . PHE A 1 99 ? 2.593 13.714 -8.989 1.00 83.12 99 PHE A O 1
ATOM 767 N N . SER A 1 100 ? 3.264 12.394 -10.671 1.00 72.12 100 SER A N 1
ATOM 768 C CA . SER A 1 100 ? 4.599 12.991 -10.765 1.00 72.12 100 SER A CA 1
ATOM 769 C C . SER A 1 100 ? 5.061 13.089 -12.210 1.00 72.12 100 SER A C 1
ATOM 771 O O . SER A 1 100 ? 4.939 12.122 -12.967 1.00 72.12 100 SER A O 1
ATOM 773 N N . ALA A 1 101 ? 5.634 14.243 -12.559 1.00 60.62 101 ALA A N 1
ATOM 774 C CA . ALA A 1 101 ? 6.390 14.404 -13.792 1.00 60.62 101 ALA A CA 1
ATOM 775 C C . ALA A 1 101 ? 7.676 13.573 -13.734 1.00 60.62 101 ALA A C 1
ATOM 777 O O . ALA A 1 101 ? 8.219 13.320 -12.656 1.00 60.62 101 ALA A O 1
ATOM 778 N N . ASP A 1 102 ? 8.113 13.130 -14.907 1.00 57.53 102 ASP A N 1
ATOM 779 C CA . ASP A 1 102 ? 9.213 12.201 -15.182 1.00 57.53 102 ASP A CA 1
ATOM 780 C C . ASP A 1 102 ? 10.601 12.764 -14.767 1.00 57.53 102 ASP A C 1
ATOM 782 O O . ASP A 1 102 ? 11.469 13.022 -15.595 1.00 57.53 102 ASP A O 1
ATOM 786 N N . HIS A 1 103 ? 10.817 13.040 -13.476 1.00 45.41 103 HIS A N 1
ATOM 787 C CA . HIS A 1 103 ? 12.096 13.534 -12.929 1.00 45.41 103 HIS A CA 1
ATOM 788 C C . HIS A 1 103 ? 12.835 12.505 -12.059 1.00 45.41 103 HIS A C 1
ATOM 790 O O . HIS A 1 103 ? 13.945 12.774 -11.625 1.00 45.41 103 HIS A O 1
ATOM 796 N N . ASN A 1 104 ? 12.259 11.312 -11.863 1.00 46.41 104 ASN A N 1
ATOM 797 C CA . ASN A 1 104 ? 12.881 10.167 -11.177 1.00 46.41 104 ASN A CA 1
ATOM 798 C C . ASN A 1 104 ? 12.807 8.895 -12.049 1.00 46.41 104 ASN A C 1
ATOM 800 O O . ASN A 1 104 ? 12.476 7.813 -11.562 1.00 46.41 104 ASN A O 1
ATOM 804 N N . ALA A 1 105 ? 13.085 9.036 -13.350 1.00 45.78 105 ALA A N 1
ATOM 805 C CA . ALA A 1 105 ? 13.010 8.000 -14.391 1.00 45.78 105 ALA A CA 1
ATOM 806 C C . ALA A 1 105 ? 13.913 6.758 -14.176 1.00 45.78 105 ALA A C 1
ATOM 808 O O . ALA A 1 105 ? 13.988 5.896 -15.048 1.00 45.78 105 ALA A O 1
ATOM 809 N N . ASP A 1 106 ? 14.560 6.618 -13.019 1.00 47.19 106 ASP A N 1
ATOM 810 C CA . ASP A 1 106 ? 15.286 5.403 -12.636 1.00 47.19 106 ASP A CA 1
ATOM 811 C C . ASP A 1 106 ? 14.350 4.241 -12.263 1.00 47.19 106 ASP A C 1
ATOM 813 O O . ASP A 1 106 ? 14.752 3.080 -12.300 1.00 47.19 106 ASP A O 1
ATOM 817 N N . TYR A 1 107 ? 13.088 4.521 -11.927 1.00 52.50 107 TYR A N 1
ATOM 818 C CA . TYR A 1 107 ? 12.163 3.504 -11.419 1.00 52.50 107 TYR A CA 1
ATOM 819 C C . TYR A 1 107 ? 11.735 2.437 -12.440 1.00 52.50 107 TYR A C 1
ATOM 821 O O . TYR A 1 107 ? 11.777 1.252 -12.105 1.00 52.50 107 TYR A O 1
ATOM 829 N N . PRO A 1 108 ? 11.355 2.785 -13.684 1.00 49.16 108 PRO A N 1
ATOM 830 C CA . PRO A 1 108 ? 10.958 1.770 -14.650 1.00 49.16 108 PRO A CA 1
ATOM 831 C C . PRO A 1 108 ? 12.150 1.059 -15.288 1.00 49.16 108 PRO A C 1
ATOM 833 O O . PRO A 1 108 ? 12.141 -0.166 -15.385 1.00 49.16 108 PRO A O 1
ATOM 836 N N . TYR A 1 109 ? 13.209 1.804 -15.631 1.00 46.44 109 TYR A N 1
ATOM 837 C CA . TYR A 1 109 ? 14.404 1.264 -16.291 1.00 46.44 109 TYR A CA 1
ATOM 838 C C . TYR A 1 109 ? 15.107 0.176 -15.465 1.00 46.44 109 TYR A C 1
ATOM 840 O O . TYR A 1 109 ? 15.682 -0.749 -16.035 1.00 46.44 109 TYR A O 1
ATOM 848 N N . LYS A 1 110 ? 15.016 0.243 -14.131 1.00 49.53 110 LYS A N 1
ATOM 849 C CA . LYS A 1 110 ? 15.609 -0.740 -13.211 1.00 49.53 110 LYS A CA 1
ATOM 850 C C . LYS A 1 110 ? 14.654 -1.866 -12.792 1.00 49.53 110 LYS A C 1
ATOM 852 O O . LYS A 1 110 ? 15.107 -2.880 -12.273 1.00 49.53 110 LYS A O 1
ATOM 857 N N . SER A 1 111 ? 13.349 -1.722 -13.045 1.00 50.94 111 SER A N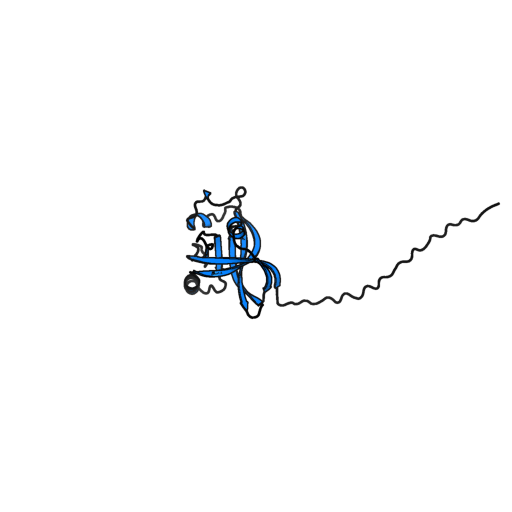 1
ATOM 858 C CA . SER A 1 111 ? 12.328 -2.750 -12.761 1.00 50.94 111 SER A CA 1
ATOM 859 C C . SER A 1 111 ? 12.249 -3.856 -13.826 1.00 50.94 111 SER A C 1
ATOM 861 O O . SER A 1 111 ? 11.548 -4.852 -13.639 1.00 50.94 111 SER A O 1
ATOM 863 N N . GLY A 1 112 ? 12.942 -3.676 -14.958 1.00 51.34 112 GLY A N 1
ATOM 864 C CA . GLY A 1 112 ? 12.860 -4.564 -16.120 1.00 51.34 112 GLY A CA 1
ATOM 865 C C . GLY A 1 112 ? 11.568 -4.416 -16.934 1.00 51.34 112 GLY A C 1
ATOM 866 O O . GLY A 1 112 ? 11.366 -5.178 -17.876 1.00 51.34 112 GLY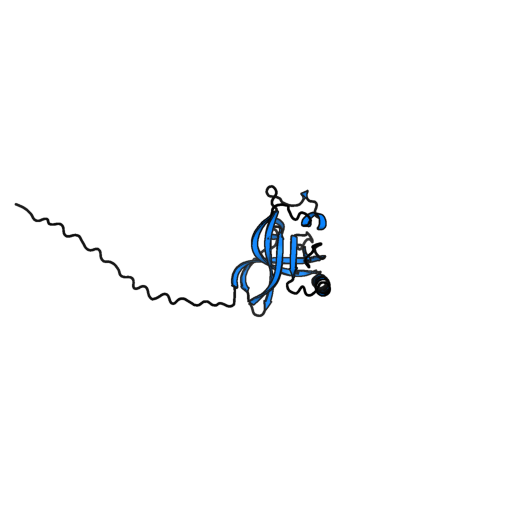 A O 1
ATOM 867 N N . ILE A 1 113 ? 10.699 -3.456 -16.595 1.00 53.91 113 ILE A N 1
ATOM 868 C CA . ILE A 1 113 ? 9.520 -3.116 -17.397 1.00 53.91 113 ILE A CA 1
ATOM 869 C C . ILE A 1 113 ? 9.945 -2.146 -18.509 1.00 53.91 113 ILE A C 1
ATOM 871 O O . ILE A 1 113 ? 10.476 -1.074 -18.199 1.00 53.91 113 ILE A O 1
ATOM 875 N N . PRO A 1 114 ? 9.702 -2.477 -19.790 1.00 55.69 114 PRO A N 1
ATOM 876 C CA . PRO A 1 114 ? 9.995 -1.568 -20.888 1.00 55.69 114 PRO A CA 1
ATOM 877 C C . PRO A 1 114 ? 9.232 -0.236 -20.735 1.00 55.69 114 PRO A C 1
ATOM 879 O O . PRO A 1 114 ? 8.041 -0.266 -20.405 1.00 55.69 114 PRO A O 1
ATOM 882 N N . PRO A 1 115 ? 9.865 0.933 -20.963 1.00 57.94 115 PRO A N 1
ATOM 883 C CA . PRO A 1 115 ? 9.237 2.251 -20.803 1.00 57.94 115 PRO A CA 1
ATOM 884 C C . PRO A 1 115 ? 7.901 2.439 -21.540 1.00 57.94 115 PRO A C 1
ATOM 886 O O . PRO A 1 115 ? 7.058 3.227 -21.111 1.00 57.94 115 PRO A O 1
ATOM 889 N N . GLU A 1 116 ? 7.708 1.718 -22.639 1.00 57.75 116 GLU A N 1
ATOM 890 C CA . GLU A 1 116 ? 6.504 1.687 -23.468 1.00 57.75 116 GLU A CA 1
ATOM 891 C C . GLU A 1 116 ? 5.328 0.924 -22.844 1.00 57.75 116 GLU A C 1
ATOM 893 O O . GLU A 1 116 ? 4.183 1.156 -23.222 1.00 57.75 116 GLU A O 1
ATOM 898 N N . MET A 1 117 ? 5.586 0.032 -21.883 1.00 55.53 117 MET A N 1
ATOM 899 C CA . MET A 1 117 ? 4.550 -0.730 -21.176 1.00 55.53 117 MET A CA 1
ATOM 900 C C . MET A 1 117 ? 4.003 0.017 -19.957 1.00 55.53 117 MET A C 1
ATOM 902 O O . MET A 1 117 ? 3.155 -0.513 -19.241 1.00 55.53 117 MET A O 1
ATOM 906 N N . ILE A 1 118 ? 4.485 1.234 -19.704 1.00 60.78 118 ILE A N 1
ATOM 907 C CA . ILE A 1 118 ? 4.044 2.050 -18.582 1.00 60.78 118 ILE A CA 1
ATOM 908 C C . ILE A 1 118 ? 2.858 2.904 -19.018 1.00 60.78 118 ILE A C 1
ATOM 910 O O . ILE A 1 118 ? 3.016 3.744 -19.909 1.00 60.78 118 ILE A O 1
ATOM 914 N N . PRO A 1 119 ? 1.688 2.765 -18.382 1.00 53.66 119 PRO A N 1
ATOM 915 C CA . PRO A 1 119 ? 0.559 3.632 -18.671 1.00 53.66 119 PRO A CA 1
ATOM 916 C C . PRO A 1 119 ? 0.887 5.089 -18.313 1.00 53.66 119 PRO A C 1
ATOM 918 O O . PRO A 1 119 ? 1.258 5.398 -17.178 1.00 53.66 119 PRO A O 1
ATOM 921 N N . LYS A 1 120 ? 0.760 5.998 -19.288 1.00 59.06 120 LYS A N 1
ATOM 922 C CA . LYS A 1 120 ? 0.972 7.444 -19.112 1.00 59.06 120 LYS A CA 1
ATOM 923 C C . LYS A 1 120 ? -0.281 8.214 -19.524 1.00 59.06 120 LYS A C 1
ATOM 925 O O . LYS A 1 120 ? -0.836 7.969 -20.593 1.00 59.06 120 LYS A O 1
ATOM 930 N N . ILE A 1 121 ? -0.690 9.195 -18.716 1.00 53.78 121 ILE A N 1
ATOM 931 C CA . ILE A 1 121 ? -1.620 10.250 -19.148 1.00 53.78 121 ILE A CA 1
ATOM 932 C C . ILE A 1 121 ? -0.763 11.482 -19.456 1.00 53.78 121 ILE A C 1
ATOM 934 O O . ILE A 1 121 ? -0.335 12.212 -18.561 1.00 53.78 121 ILE A O 1
ATOM 938 N N . GLY A 1 122 ? -0.426 11.672 -20.733 1.00 65.50 122 GLY A N 1
ATOM 939 C CA . GLY A 1 122 ? 0.594 12.643 -21.140 1.00 65.50 122 GLY A CA 1
ATOM 940 C C . GLY A 1 122 ? 1.996 12.212 -20.685 1.00 65.50 122 GLY A C 1
ATOM 941 O O . GLY A 1 122 ? 2.429 11.113 -21.012 1.00 65.50 122 GLY A O 1
ATOM 942 N N . ASN A 1 123 ? 2.689 13.064 -19.917 1.00 64.81 123 ASN A N 1
ATOM 943 C CA . ASN A 1 123 ? 4.036 12.808 -19.367 1.00 64.81 123 ASN A CA 1
ATOM 944 C C . ASN A 1 123 ? 4.039 12.553 -17.844 1.00 64.81 123 ASN A C 1
ATOM 946 O O . ASN A 1 123 ? 5.090 12.637 -17.206 1.00 64.81 123 ASN A O 1
ATOM 950 N N . LEU A 1 124 ? 2.872 12.312 -17.236 1.00 69.44 124 LEU A N 1
ATOM 951 C CA . LEU A 1 124 ? 2.744 12.113 -15.792 1.00 69.44 124 LEU A CA 1
ATOM 952 C C . LEU A 1 124 ? 2.446 10.648 -15.479 1.00 69.44 124 LEU A C 1
ATOM 954 O O . LEU A 1 124 ? 1.559 10.042 -16.082 1.00 69.44 124 LEU A O 1
ATOM 958 N N . TYR A 1 125 ? 3.148 10.105 -14.489 1.00 74.81 125 TYR A N 1
ATOM 959 C CA . TYR A 1 125 ? 2.801 8.809 -13.912 1.00 74.81 125 TYR A CA 1
ATOM 960 C C . TYR A 1 125 ? 1.821 8.998 -12.763 1.00 74.81 125 TYR A C 1
ATOM 962 O O . TYR A 1 125 ? 1.975 9.922 -11.957 1.00 74.81 125 TYR A O 1
ATOM 970 N N . HIS A 1 126 ? 0.831 8.114 -12.686 1.00 84.88 126 HIS A N 1
ATOM 971 C CA . HIS A 1 126 ? -0.209 8.130 -11.665 1.00 84.88 126 HIS A CA 1
ATOM 972 C C . HIS A 1 126 ? 0.023 7.017 -10.649 1.00 84.88 126 HIS A C 1
ATOM 974 O O . HIS A 1 126 ? 0.315 5.876 -11.013 1.00 84.88 126 HIS A O 1
ATOM 980 N N . TYR A 1 127 ? -0.161 7.345 -9.375 1.00 89.38 127 TYR A N 1
ATOM 981 C CA . TYR A 1 127 ? 0.104 6.428 -8.276 1.00 89.38 127 TYR A CA 1
ATOM 982 C C . TYR A 1 127 ? -0.950 6.529 -7.185 1.00 89.38 127 TYR A C 1
ATOM 984 O O . TYR A 1 127 ? -1.544 7.588 -6.973 1.00 89.38 127 TYR A O 1
ATOM 992 N N . TYR A 1 128 ? -1.079 5.451 -6.426 1.00 95.25 128 TYR A N 1
ATOM 993 C CA . TYR A 1 128 ? -1.598 5.480 -5.068 1.00 95.25 128 TYR A CA 1
ATOM 994 C C . TYR A 1 128 ? -0.437 5.499 -4.082 1.00 95.25 128 TYR A C 1
ATOM 996 O O . TYR A 1 128 ? 0.478 4.677 -4.168 1.00 95.25 128 TYR A O 1
ATOM 1004 N N . TYR A 1 129 ? -0.487 6.423 -3.129 1.00 95.44 129 TYR A N 1
ATOM 1005 C CA . TYR A 1 129 ? 0.271 6.290 -1.892 1.00 95.44 129 TYR A CA 1
ATOM 1006 C C . TYR A 1 129 ? -0.443 5.277 -1.007 1.00 95.44 129 TYR A C 1
ATOM 1008 O O . TYR A 1 129 ? -1.658 5.376 -0.818 1.00 95.44 129 TYR A O 1
ATOM 1016 N N . VAL A 1 130 ? 0.311 4.318 -0.479 1.00 97.25 130 VAL A N 1
ATOM 1017 C CA . VAL A 1 130 ? -0.221 3.219 0.331 1.00 97.25 130 VAL A CA 1
ATOM 1018 C C . VAL A 1 130 ? 0.521 3.096 1.657 1.00 97.25 130 VAL A C 1
ATOM 1020 O O . VAL A 1 130 ? 1.706 3.431 1.737 1.00 97.25 130 VAL A O 1
ATOM 1023 N N . LEU A 1 131 ? -0.156 2.583 2.682 1.00 97.44 131 LEU A N 1
ATOM 1024 C CA . LEU A 1 131 ? 0.479 2.100 3.912 1.00 97.44 131 LEU A CA 1
ATOM 1025 C C . LEU A 1 131 ? 0.491 0.581 3.914 1.00 97.44 131 LEU A C 1
ATOM 1027 O O . LEU A 1 131 ? -0.511 -0.026 3.552 1.00 97.44 131 LEU A O 1
ATOM 1031 N N . TRP A 1 132 ? 1.584 -0.015 4.381 1.00 97.75 132 TRP A N 1
ATOM 1032 C CA . TRP A 1 132 ? 1.554 -1.389 4.879 1.00 97.75 132 TRP A CA 1
ATOM 1033 C C . TRP A 1 132 ? 1.090 -1.368 6.327 1.00 97.75 132 TRP A C 1
ATOM 1035 O O . TRP A 1 132 ? 1.640 -0.617 7.141 1.00 97.75 132 TRP A O 1
ATOM 1045 N N . ILE A 1 133 ? 0.077 -2.180 6.621 1.00 97.19 133 ILE A N 1
ATOM 1046 C CA . ILE A 1 133 ? -0.485 -2.328 7.956 1.00 97.19 133 ILE A CA 1
ATOM 1047 C C . ILE A 1 133 ? -0.423 -3.773 8.448 1.00 97.19 133 ILE A C 1
ATOM 1049 O O . ILE A 1 133 ? -0.454 -4.722 7.663 1.00 97.19 133 ILE A O 1
ATOM 1053 N N . GLU A 1 134 ? -0.375 -3.921 9.765 1.00 96.19 134 GLU A N 1
ATOM 1054 C CA . GLU A 1 134 ? -0.621 -5.172 10.481 1.00 96.19 134 GLU A CA 1
ATOM 1055 C C . GLU A 1 134 ? -1.659 -4.922 11.576 1.00 96.19 134 GLU A C 1
ATOM 1057 O O . GLU A 1 134 ? -1.717 -3.833 12.142 1.00 96.19 134 GLU A O 1
ATOM 1062 N N . TRP A 1 135 ? -2.496 -5.916 11.860 1.00 95.75 135 TRP A N 1
ATOM 1063 C CA . TRP A 1 135 ? -3.584 -5.786 12.826 1.00 95.75 135 TRP A CA 1
ATOM 1064 C C . TRP A 1 135 ? -3.207 -6.395 14.174 1.00 95.75 135 TRP A C 1
ATOM 1066 O O . TRP A 1 135 ? -2.800 -7.554 14.244 1.00 95.75 135 TRP A O 1
ATOM 1076 N N . GLU A 1 136 ? -3.455 -5.657 15.250 1.00 93.62 136 GLU A N 1
ATOM 1077 C CA . GLU A 1 136 ? -3.400 -6.159 16.620 1.00 93.62 136 GLU A CA 1
ATOM 1078 C C . GLU A 1 136 ? -4.662 -5.709 17.364 1.00 93.62 136 GLU A C 1
ATOM 1080 O O . GLU A 1 136 ? -4.965 -4.522 17.459 1.00 93.62 136 GLU A O 1
ATOM 1085 N N . ASN A 1 137 ? -5.446 -6.671 17.862 1.00 92.62 137 ASN A N 1
ATOM 1086 C CA . ASN A 1 137 ? -6.681 -6.421 18.621 1.00 92.62 137 ASN A CA 1
ATOM 1087 C C . ASN A 1 137 ? -7.677 -5.453 17.938 1.00 92.62 137 ASN A C 1
ATOM 1089 O O . ASN A 1 137 ? -8.380 -4.701 18.609 1.00 92.62 137 ASN A O 1
ATOM 1093 N N . GLY A 1 138 ? -7.749 -5.480 16.602 1.00 91.25 138 GLY A N 1
ATOM 1094 C CA . GLY A 1 138 ? -8.644 -4.618 15.818 1.00 91.25 138 GLY A CA 1
ATOM 1095 C C . GLY A 1 138 ? -8.113 -3.205 15.556 1.00 91.25 138 GLY A C 1
ATOM 1096 O O . GLY A 1 138 ? -8.828 -2.403 14.963 1.00 91.25 138 GLY A O 1
ATOM 1097 N N . ILE A 1 139 ? -6.874 -2.909 15.955 1.00 93.75 139 ILE A N 1
ATOM 1098 C CA . ILE A 1 139 ? -6.158 -1.676 15.616 1.00 93.75 139 ILE A CA 1
ATOM 1099 C C . ILE A 1 139 ? -5.080 -2.002 14.584 1.00 93.75 139 ILE A C 1
ATOM 1101 O O . ILE A 1 139 ? -4.333 -2.970 14.730 1.00 93.75 139 ILE A O 1
ATOM 1105 N N . ALA A 1 140 ? -5.023 -1.208 13.521 1.00 96.06 140 ALA A N 1
ATOM 1106 C CA . ALA A 1 140 ? -4.015 -1.325 12.482 1.00 96.06 140 ALA A CA 1
ATOM 1107 C C . ALA A 1 140 ? -2.773 -0.493 12.832 1.00 96.06 140 ALA A C 1
ATOM 1109 O O . ALA A 1 140 ? -2.862 0.706 13.090 1.00 96.06 140 ALA A O 1
ATOM 1110 N N . TYR A 1 141 ? -1.604 -1.115 12.763 1.00 94.44 141 TYR A N 1
ATOM 1111 C CA . TYR A 1 141 ? -0.312 -0.477 12.983 1.00 94.44 141 TYR A CA 1
ATOM 1112 C C . TYR A 1 141 ? 0.409 -0.302 11.657 1.00 94.44 141 TYR A C 1
ATOM 1114 O O . TYR A 1 141 ? 0.505 -1.233 10.857 1.00 94.44 141 TYR A O 1
ATOM 1122 N N . ARG A 1 142 ? 0.946 0.897 11.423 1.00 94.31 142 ARG A N 1
ATOM 1123 C CA . A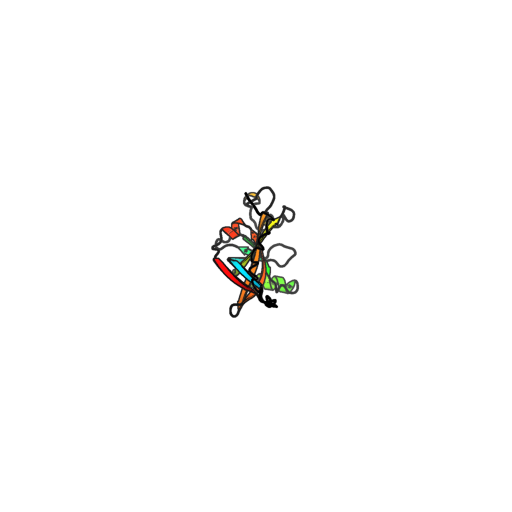RG A 1 142 ? 1.752 1.184 10.234 1.00 94.31 142 ARG A CA 1
ATOM 1124 C C . ARG A 1 142 ? 3.104 0.480 10.344 1.00 94.31 142 ARG A C 1
ATOM 1126 O O . ARG A 1 142 ? 3.807 0.622 11.341 1.00 94.31 142 ARG A O 1
ATOM 1133 N N . LYS A 1 143 ? 3.457 -0.259 9.296 1.00 94.56 143 LYS A N 1
ATOM 1134 C CA . LYS A 1 143 ? 4.731 -0.980 9.164 1.00 94.56 143 LYS A CA 1
ATOM 1135 C C . LYS A 1 143 ? 5.580 -0.475 7.997 1.00 94.56 143 LYS A C 1
ATOM 1137 O O . LYS A 1 143 ? 6.741 -0.857 7.869 1.00 94.56 143 LYS A O 1
ATOM 1142 N N . GLY A 1 144 ? 5.022 0.374 7.136 1.00 93.88 144 GLY A N 1
ATOM 1143 C CA . GLY A 1 144 ? 5.750 1.013 6.046 1.00 93.88 144 GLY A CA 1
ATOM 1144 C C . GLY A 1 144 ? 4.866 1.889 5.165 1.00 93.88 144 GLY A C 1
ATOM 1145 O O . GLY A 1 144 ? 3.641 1.910 5.304 1.00 93.88 144 GLY A O 1
ATOM 1146 N N . ILE A 1 145 ? 5.499 2.604 4.237 1.00 94.00 145 ILE A N 1
ATOM 1147 C CA . ILE A 1 145 ? 4.844 3.497 3.272 1.00 94.00 145 ILE A CA 1
ATOM 1148 C C . ILE A 1 145 ? 5.351 3.225 1.859 1.00 94.00 145 ILE A C 1
ATOM 1150 O O . ILE A 1 145 ? 6.540 2.995 1.645 1.00 94.00 145 ILE A O 1
ATOM 1154 N N . GLY A 1 146 ? 4.460 3.259 0.875 1.00 92.25 146 GLY A N 1
ATOM 1155 C CA . GLY A 1 146 ? 4.806 2.938 -0.503 1.00 92.25 146 GLY A CA 1
ATOM 1156 C C . GLY A 1 146 ? 4.053 3.744 -1.547 1.00 92.25 146 GLY A C 1
ATOM 1157 O O . GLY A 1 146 ? 3.172 4.553 -1.244 1.00 92.25 146 GLY A O 1
ATOM 1158 N N . LYS A 1 147 ? 4.425 3.494 -2.800 1.00 91.75 147 LYS A N 1
ATOM 1159 C CA . LYS A 1 147 ? 3.768 4.018 -3.998 1.00 91.75 147 LYS A CA 1
ATOM 1160 C C . LYS A 1 147 ? 3.500 2.866 -4.950 1.00 91.75 147 LYS A C 1
ATOM 1162 O O . LYS A 1 147 ? 4.439 2.171 -5.336 1.00 91.75 147 LYS A O 1
ATOM 1167 N N . ILE A 1 148 ? 2.247 2.707 -5.355 1.00 91.56 148 ILE A N 1
ATOM 1168 C CA . ILE A 1 148 ? 1.812 1.699 -6.326 1.00 91.56 148 ILE A CA 1
ATOM 1169 C C . ILE A 1 148 ? 1.308 2.414 -7.571 1.00 91.56 148 ILE A C 1
ATOM 1171 O O . ILE A 1 148 ? 0.599 3.414 -7.460 1.00 91.56 148 ILE A O 1
ATOM 1175 N N . TRP A 1 149 ? 1.672 1.925 -8.753 1.00 89.06 149 TRP A N 1
ATOM 1176 C CA . TRP A 1 149 ? 1.132 2.435 -10.011 1.00 89.06 149 TRP A CA 1
ATOM 1177 C C . TRP A 1 149 ? -0.380 2.304 -10.023 1.00 89.06 149 TRP A C 1
ATOM 1179 O O . TRP A 1 149 ? -0.918 1.275 -9.620 1.00 89.06 149 TRP A O 1
ATOM 1189 N N . LYS A 1 150 ? -1.056 3.357 -10.486 1.00 90.38 150 LYS A N 1
ATOM 1190 C CA . LYS A 1 150 ? -2.512 3.448 -10.425 1.00 90.38 150 LYS A CA 1
ATOM 1191 C C . LYS A 1 150 ? -3.179 2.230 -11.061 1.00 90.38 150 LYS A C 1
ATOM 1193 O O . LYS A 1 150 ? -3.944 1.554 -10.387 1.00 90.38 150 LYS A O 1
ATOM 1198 N N . ASP A 1 151 ? -2.832 1.921 -12.301 1.00 87.31 151 ASP A N 1
ATOM 1199 C CA . ASP A 1 151 ? -3.477 0.841 -13.050 1.00 87.31 151 ASP A CA 1
ATOM 1200 C C . ASP A 1 151 ? -3.189 -0.522 -12.409 1.00 87.31 151 ASP A C 1
ATOM 1202 O O . ASP A 1 151 ? -4.094 -1.328 -12.212 1.00 87.31 151 ASP A O 1
ATOM 1206 N N . MET A 1 152 ? -1.951 -0.730 -11.946 1.00 90.94 152 MET A N 1
ATOM 1207 C CA . MET A 1 152 ? -1.580 -1.935 -11.203 1.00 90.94 152 MET A CA 1
ATOM 1208 C C . MET A 1 152 ? -2.374 -2.069 -9.902 1.00 90.94 152 MET A C 1
ATOM 1210 O O . MET A 1 152 ? -2.814 -3.167 -9.583 1.00 90.94 152 MET A O 1
ATOM 1214 N N . TRP A 1 153 ? -2.582 -0.983 -9.155 1.00 95.00 153 TRP A N 1
ATOM 1215 C CA . TRP A 1 153 ? -3.405 -0.988 -7.945 1.00 95.00 153 TRP A CA 1
ATOM 1216 C C . TRP A 1 153 ? -4.880 -1.251 -8.256 1.00 95.00 153 TRP A C 1
ATOM 1218 O O . TRP A 1 153 ? -5.540 -2.016 -7.554 1.00 95.00 153 TRP A O 1
ATOM 1228 N N . GLU A 1 154 ? -5.405 -0.632 -9.313 1.00 94.94 154 GLU A N 1
ATOM 1229 C CA . GLU A 1 154 ? -6.812 -0.747 -9.681 1.00 94.94 154 GLU A CA 1
ATOM 1230 C C . GLU A 1 154 ? -7.196 -2.137 -10.190 1.00 94.94 154 GLU A C 1
ATOM 1232 O O . GLU A 1 154 ? -8.343 -2.538 -9.984 1.00 94.94 154 GLU A O 1
ATOM 1237 N N . GLU A 1 155 ? -6.239 -2.869 -10.764 1.00 94.94 155 GLU A N 1
ATOM 1238 C CA . GLU A 1 155 ? -6.364 -4.272 -11.176 1.00 94.94 155 GLU A CA 1
ATOM 1239 C C . GLU A 1 155 ? -6.336 -5.279 -10.013 1.00 94.94 155 GLU A C 1
ATOM 1241 O O . GLU A 1 155 ? -6.619 -6.461 -10.229 1.00 94.94 155 GLU A O 1
ATOM 1246 N N . GLN A 1 156 ? -5.981 -4.858 -8.794 1.00 96.75 156 GLN A N 1
ATOM 1247 C CA . GLN A 1 156 ? -6.000 -5.756 -7.638 1.00 96.75 156 GLN A CA 1
ATOM 1248 C C . GLN A 1 156 ? -7.433 -6.043 -7.172 1.00 96.75 156 GLN A C 1
ATOM 1250 O O . GLN A 1 156 ? -8.341 -5.226 -7.342 1.00 96.75 156 GLN A O 1
ATOM 1255 N N . ASP A 1 157 ? -7.612 -7.187 -6.508 1.00 96.38 157 ASP A N 1
ATOM 1256 C CA . ASP A 1 157 ? -8.842 -7.500 -5.779 1.00 96.38 157 ASP A CA 1
ATOM 1257 C C . ASP A 1 157 ? -8.917 -6.632 -4.514 1.00 96.38 157 ASP A C 1
ATOM 1259 O O . ASP A 1 157 ? -8.306 -6.938 -3.486 1.00 96.38 157 ASP A O 1
ATOM 1263 N N . ARG A 1 158 ? -9.560 -5.467 -4.649 1.00 97.19 158 ARG A N 1
ATOM 1264 C CA . ARG A 1 158 ? -9.618 -4.427 -3.618 1.00 97.19 158 ARG A CA 1
ATOM 1265 C C . ARG A 1 158 ? -10.898 -4.522 -2.809 1.00 97.19 158 ARG A C 1
ATOM 1267 O O . ARG A 1 158 ? -11.994 -4.478 -3.364 1.00 97.19 158 ARG A O 1
ATOM 1274 N N . GLU A 1 159 ? -10.748 -4.494 -1.494 1.00 98.19 159 GLU A N 1
ATOM 1275 C CA . GLU A 1 159 ? -11.858 -4.525 -0.544 1.00 98.19 159 GLU A CA 1
ATOM 1276 C C . GLU A 1 159 ? -11.979 -3.188 0.188 1.00 98.19 159 GLU A C 1
ATOM 1278 O O . GLU A 1 159 ? -10.974 -2.621 0.615 1.00 98.19 159 GLU A O 1
ATOM 1283 N N . THR A 1 160 ? -13.203 -2.684 0.354 1.00 98.38 160 THR A N 1
ATOM 1284 C CA . THR A 1 160 ? -13.470 -1.523 1.212 1.00 98.38 160 THR A CA 1
ATOM 1285 C C . THR A 1 160 ? -13.502 -1.948 2.678 1.00 98.38 160 THR A C 1
ATOM 1287 O O . THR A 1 160 ? -14.235 -2.866 3.031 1.00 98.38 160 THR A O 1
ATOM 1290 N N . ILE A 1 161 ? -12.745 -1.252 3.524 1.00 97.88 161 ILE A N 1
ATOM 1291 C CA . ILE A 1 161 ? -12.654 -1.503 4.965 1.00 97.88 161 ILE A CA 1
ATOM 1292 C C . ILE A 1 161 ? -12.846 -0.220 5.769 1.00 97.88 161 ILE A C 1
ATOM 1294 O O . ILE A 1 161 ? -12.501 0.865 5.297 1.00 97.88 161 ILE A O 1
ATOM 1298 N N . ASP A 1 162 ? -13.307 -0.371 7.008 1.00 96.56 162 ASP A N 1
ATOM 1299 C CA . ASP A 1 162 ? -13.186 0.659 8.035 1.00 96.56 162 ASP A CA 1
ATOM 1300 C C . ASP A 1 162 ? -11.863 0.458 8.776 1.00 96.56 162 ASP A C 1
ATOM 1302 O O . ASP A 1 162 ? -11.640 -0.542 9.459 1.00 96.56 162 ASP A O 1
ATOM 1306 N N . LEU A 1 163 ? -10.952 1.403 8.585 1.00 96.38 163 LEU A N 1
ATOM 1307 C CA . LEU A 1 163 ? -9.613 1.393 9.142 1.00 96.38 163 LEU A CA 1
ATOM 1308 C C . LEU A 1 163 ? -9.589 2.221 10.427 1.00 96.38 163 LEU A C 1
ATOM 1310 O O . LEU A 1 163 ? -10.028 3.369 10.426 1.00 96.38 163 LEU A O 1
ATOM 1314 N N . ILE A 1 164 ? -9.023 1.661 11.496 1.00 94.94 164 ILE A N 1
ATOM 1315 C CA . ILE A 1 164 ? -8.677 2.370 12.733 1.00 94.94 164 ILE A CA 1
ATOM 1316 C C . ILE A 1 164 ? -7.186 2.138 12.976 1.00 94.94 164 ILE A C 1
ATOM 1318 O O . ILE A 1 164 ? -6.773 0.997 13.158 1.00 94.94 164 ILE A O 1
ATOM 1322 N N . MET A 1 165 ? -6.384 3.200 12.961 1.00 91.94 165 MET A N 1
ATOM 1323 C CA . MET A 1 165 ? -4.932 3.148 13.155 1.00 91.94 165 MET A CA 1
ATOM 1324 C C . MET A 1 165 ? -4.498 3.821 14.451 1.00 91.94 165 MET A C 1
ATOM 1326 O O . MET A 1 165 ? -5.039 4.880 14.775 1.00 91.94 165 MET A O 1
ATOM 1330 N N . GLY A 1 166 ? -3.497 3.251 15.130 1.00 86.19 166 GLY A N 1
ATOM 1331 C CA . GLY A 1 166 ? -2.939 3.723 16.407 1.00 86.19 166 GLY A CA 1
ATOM 1332 C C . GLY A 1 166 ? -1.487 3.348 16.630 1.00 86.19 166 GLY A C 1
ATOM 1333 O O . GLY A 1 166 ? -0.949 2.565 15.819 1.00 86.19 166 GLY A O 1
#